Protein AF-A0A524JAK3-F1 (afdb_monomer_lite)

Sequence (154 aa):
MKDMIPSGFDMVIDQAPGDKNACRAEGGEPFVVPSKAKNPEAGMEYLRCIISKESSKWFAVNVSAMMPVIGGTEGVTVSTGMQSAVAMVEKCGDSVFPGMRYSGWYSDLGKEADAKMGDLLTKRITPEQYVEAVQAMADKVKVDPEVTKFTRES

pLDDT: mean 91.89, std 6.95, range [56.16, 98.75]

Structure (mmCIF, N/CA/C/O backbone):
data_AF-A0A524JAK3-F1
#
_entry.id   AF-A0A524JAK3-F1
#
loop_
_atom_site.group_PDB
_atom_site.id
_atom_site.type_symbol
_atom_site.label_atom_id
_atom_site.label_alt_id
_atom_site.label_comp_id
_atom_site.label_asym_id
_atom_site.label_entity_id
_atom_site.label_seq_id
_atom_site.pdbx_PDB_ins_code
_atom_site.Cartn_x
_atom_site.Cartn_y
_atom_site.Cartn_z
_atom_site.occupancy
_atom_site.B_iso_or_equiv
_atom_site.auth_seq_id
_atom_site.auth_comp_id
_atom_site.auth_asym_id
_atom_site.auth_atom_id
_atom_site.pdbx_PDB_model_num
ATOM 1 N N . MET A 1 1 ? -2.585 -14.094 13.138 1.00 58.41 1 MET A N 1
ATOM 2 C CA . MET A 1 1 ? -1.246 -13.458 13.121 1.00 58.41 1 MET A CA 1
ATOM 3 C C . MET A 1 1 ? -0.717 -13.224 14.531 1.00 58.41 1 MET A C 1
ATOM 5 O O . MET A 1 1 ? 0.419 -13.599 14.765 1.00 58.41 1 MET A O 1
ATOM 9 N N . LYS A 1 2 ? -1.514 -12.700 15.478 1.00 63.34 2 LYS A N 1
ATOM 10 C CA . LYS A 1 2 ? -1.095 -12.550 16.887 1.00 63.34 2 LYS A CA 1
ATOM 11 C C . LYS A 1 2 ? -0.555 -13.828 17.518 1.00 63.34 2 LYS A C 1
ATOM 13 O O . LYS A 1 2 ? 0.522 -13.800 18.089 1.00 63.34 2 LYS A O 1
ATOM 18 N N . ASP A 1 3 ? -1.241 -14.944 17.299 1.00 75.94 3 ASP A N 1
ATOM 19 C CA . ASP A 1 3 ? -0.831 -16.236 17.867 1.00 75.94 3 ASP A CA 1
ATOM 20 C C . ASP A 1 3 ? 0.434 -16.821 17.211 1.00 75.94 3 ASP A C 1
ATOM 22 O O . ASP A 1 3 ? 0.947 -17.840 17.659 1.00 75.94 3 ASP A O 1
ATOM 26 N N . MET A 1 4 ? 0.937 -16.197 16.137 1.00 81.25 4 MET A N 1
ATOM 27 C CA . MET A 1 4 ? 2.185 -16.591 15.471 1.00 81.25 4 MET A CA 1
ATOM 28 C C . MET A 1 4 ? 3.385 -15.745 15.913 1.00 81.25 4 MET A C 1
ATOM 30 O O . MET A 1 4 ? 4.513 -16.059 15.540 1.00 81.25 4 MET A O 1
ATOM 34 N N . ILE A 1 5 ? 3.161 -14.674 16.681 1.00 81.31 5 ILE A N 1
ATOM 35 C CA . ILE A 1 5 ? 4.227 -13.826 17.218 1.00 81.31 5 ILE A CA 1
ATOM 36 C C . ILE A 1 5 ? 4.685 -14.445 18.545 1.00 81.31 5 ILE A C 1
ATOM 38 O O . ILE A 1 5 ? 3.844 -14.676 19.417 1.00 81.31 5 ILE A O 1
ATOM 42 N N . PRO A 1 6 ? 5.989 -14.728 18.731 1.00 88.06 6 PRO A N 1
ATOM 43 C CA . PRO A 1 6 ? 6.488 -15.250 19.997 1.00 88.06 6 PRO A CA 1
ATOM 44 C C . PRO A 1 6 ? 6.108 -14.353 21.178 1.00 88.06 6 PRO A C 1
ATOM 46 O O . PRO A 1 6 ? 6.106 -13.126 21.073 1.00 88.06 6 PRO A O 1
ATOM 49 N N . SER A 1 7 ? 5.819 -14.966 22.326 1.00 86.50 7 SER A N 1
ATOM 50 C CA . SER A 1 7 ? 5.485 -14.223 23.543 1.00 86.50 7 SER A CA 1
ATOM 51 C C . SER A 1 7 ? 6.590 -13.225 23.901 1.00 86.50 7 SER A C 1
ATOM 53 O O . SER A 1 7 ? 7.762 -13.594 23.967 1.00 86.50 7 SER A O 1
ATOM 55 N N . GLY A 1 8 ? 6.205 -11.974 24.162 1.00 85.31 8 GLY A N 1
ATOM 56 C CA . GLY A 1 8 ? 7.132 -10.888 24.497 1.00 85.31 8 GLY A CA 1
ATOM 57 C C . GLY A 1 8 ? 7.911 -10.313 23.309 1.00 85.31 8 GLY A C 1
ATOM 58 O O . GLY A 1 8 ? 8.795 -9.490 23.524 1.00 85.31 8 GLY A O 1
ATOM 59 N N . PHE A 1 9 ? 7.616 -10.727 22.071 1.00 89.12 9 PHE A N 1
ATOM 60 C CA . PHE A 1 9 ? 8.229 -10.140 20.884 1.00 89.12 9 PHE A CA 1
ATOM 61 C C . PHE A 1 9 ? 7.433 -8.927 20.389 1.00 89.12 9 PHE A C 1
ATOM 63 O O . PHE A 1 9 ? 6.341 -9.062 19.834 1.00 89.12 9 PHE A O 1
ATOM 70 N N . ASP A 1 10 ? 8.012 -7.740 20.558 1.00 88.62 10 ASP A N 1
ATOM 71 C CA . ASP A 1 10 ? 7.426 -6.485 20.097 1.00 88.62 10 ASP A CA 1
ATOM 72 C C . ASP A 1 10 ? 7.820 -6.181 18.650 1.00 88.62 10 ASP A C 1
ATOM 74 O O . ASP A 1 10 ? 8.927 -5.726 18.359 1.00 88.62 10 ASP A O 1
ATOM 78 N N . MET A 1 11 ? 6.888 -6.412 17.724 1.00 89.69 11 MET A N 1
ATOM 79 C CA . MET A 1 11 ? 7.058 -6.005 16.329 1.00 89.69 11 MET A CA 1
ATOM 80 C C . MET A 1 11 ? 6.812 -4.509 16.172 1.00 89.69 11 MET A C 1
ATOM 82 O O . MET A 1 11 ? 5.769 -4.002 16.583 1.00 89.69 11 MET A O 1
ATOM 86 N N . VAL A 1 12 ? 7.730 -3.828 15.492 1.00 92.88 12 VAL A N 1
ATOM 87 C CA . VAL A 1 12 ? 7.604 -2.419 15.109 1.00 92.88 12 VAL A CA 1
ATOM 88 C C . VAL A 1 12 ? 7.873 -2.245 13.620 1.00 92.88 12 VAL A C 1
ATOM 90 O O . VAL A 1 12 ? 8.529 -3.086 13.003 1.00 92.88 12 VAL A O 1
ATOM 93 N N . ILE A 1 13 ? 7.368 -1.154 13.050 1.00 92.12 13 ILE A N 1
ATOM 94 C CA . ILE A 1 13 ? 7.666 -0.746 11.675 1.00 92.12 13 ILE A CA 1
ATOM 95 C C . ILE A 1 13 ? 8.240 0.672 11.657 1.00 92.12 13 ILE A C 1
ATOM 97 O O . ILE A 1 13 ? 7.922 1.485 12.520 1.00 92.12 13 ILE A O 1
ATOM 101 N N . ASP A 1 14 ? 9.062 0.965 10.657 1.00 92.88 14 ASP A N 1
ATOM 102 C CA . ASP A 1 14 ? 9.504 2.320 10.321 1.00 92.88 14 ASP A CA 1
ATOM 103 C C . ASP A 1 14 ? 9.587 2.430 8.789 1.00 92.88 14 ASP A C 1
ATOM 105 O O . ASP A 1 14 ? 9.378 1.449 8.061 1.00 92.88 14 ASP A O 1
ATOM 109 N N . GLN A 1 15 ? 9.870 3.632 8.299 1.00 91.88 15 GLN A N 1
ATOM 110 C CA . GLN A 1 15 ? 10.057 3.932 6.889 1.00 91.88 15 GLN A CA 1
ATOM 111 C C . GLN A 1 15 ? 11.072 2.976 6.246 1.00 91.88 15 GLN A C 1
ATOM 113 O O . GLN A 1 15 ? 12.099 2.626 6.835 1.00 91.88 15 GLN A O 1
ATOM 118 N N . ALA A 1 16 ? 10.807 2.588 4.997 1.00 89.75 16 ALA A N 1
ATOM 119 C CA . ALA A 1 16 ? 11.816 1.905 4.201 1.00 89.75 16 ALA A CA 1
ATOM 120 C C . ALA A 1 16 ? 13.067 2.804 4.089 1.00 89.75 16 ALA A C 1
ATOM 122 O O . ALA A 1 16 ? 12.920 4.022 3.936 1.00 89.75 16 ALA A O 1
ATOM 123 N N . PRO A 1 17 ? 14.287 2.243 4.155 1.00 89.19 17 PRO A N 1
ATOM 124 C CA . PRO A 1 17 ? 15.503 3.033 4.010 1.00 89.19 17 PRO A CA 1
ATOM 125 C C . PRO A 1 17 ? 15.531 3.799 2.682 1.00 89.19 17 PRO A C 1
ATOM 127 O O . PRO A 1 17 ? 15.211 3.245 1.630 1.00 89.19 17 PRO A O 1
ATOM 130 N N . GLY A 1 18 ? 15.947 5.063 2.729 1.00 85.88 18 GLY A N 1
ATOM 131 C CA . GLY A 1 18 ? 16.080 5.925 1.560 1.00 85.88 18 GLY A CA 1
ATOM 132 C C . GLY A 1 18 ? 16.518 7.337 1.943 1.00 85.88 18 GLY A C 1
ATOM 1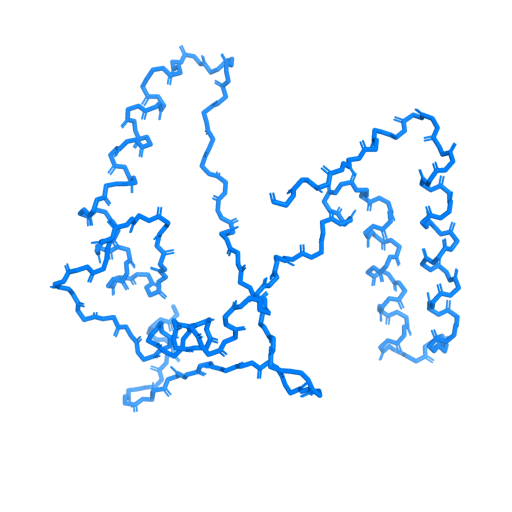33 O O . GLY A 1 18 ? 16.555 7.686 3.121 1.00 85.88 18 GLY A O 1
ATOM 134 N N . ASP A 1 19 ? 16.830 8.154 0.938 1.00 84.31 19 ASP A N 1
ATOM 135 C CA . ASP A 1 19 ? 17.393 9.499 1.138 1.00 84.31 19 ASP A CA 1
ATOM 136 C C . ASP A 1 19 ? 16.394 10.510 1.729 1.00 84.31 19 ASP A C 1
ATOM 138 O O . ASP A 1 19 ? 16.782 11.587 2.181 1.00 84.31 19 ASP A O 1
ATOM 142 N N . LYS A 1 20 ? 15.093 10.195 1.700 1.00 84.81 20 LYS A N 1
ATOM 143 C CA . LYS A 1 20 ? 14.012 11.070 2.171 1.00 84.81 20 LYS A CA 1
ATOM 144 C C . LYS A 1 20 ? 13.229 10.412 3.301 1.00 84.81 20 LYS A C 1
ATOM 146 O O . LYS A 1 20 ? 12.960 9.214 3.262 1.00 84.81 20 LYS A O 1
ATOM 151 N N . ASN A 1 21 ? 12.780 11.230 4.251 1.00 90.00 21 ASN A N 1
ATOM 152 C CA . ASN A 1 21 ? 11.774 10.830 5.232 1.00 90.00 21 ASN A CA 1
ATOM 153 C C . ASN A 1 21 ? 10.406 10.817 4.556 1.00 90.00 21 ASN A C 1
ATOM 155 O O . ASN A 1 21 ? 9.770 11.858 4.436 1.00 90.00 21 ASN A O 1
ATOM 159 N N . ALA A 1 22 ? 9.996 9.655 4.063 1.00 93.25 22 ALA A N 1
ATOM 160 C CA . ALA A 1 22 ? 8.708 9.462 3.421 1.00 93.25 22 ALA A CA 1
ATOM 161 C C . ALA A 1 22 ? 8.182 8.061 3.724 1.00 93.25 22 ALA A C 1
ATOM 163 O O . ALA A 1 22 ? 8.955 7.104 3.814 1.00 93.25 22 ALA A O 1
ATOM 164 N N . CYS A 1 23 ? 6.864 7.919 3.823 1.00 93.62 23 CYS A N 1
ATOM 165 C CA . CYS A 1 23 ? 6.244 6.614 4.006 1.00 93.62 23 CYS A CA 1
ATOM 166 C C . CYS A 1 23 ? 5.005 6.452 3.135 1.00 93.62 23 CYS A C 1
ATOM 168 O O . CYS A 1 23 ? 4.247 7.395 2.891 1.00 93.62 23 CYS A O 1
ATOM 170 N N . ARG A 1 24 ? 4.767 5.206 2.721 1.00 91.38 24 ARG A N 1
ATOM 171 C CA . ARG A 1 24 ? 3.494 4.830 2.124 1.00 91.38 24 ARG A CA 1
ATOM 172 C C . ARG A 1 24 ? 2.472 4.596 3.233 1.00 91.38 24 ARG A C 1
ATOM 174 O O . ARG A 1 24 ? 2.637 3.660 4.012 1.00 91.38 24 ARG A O 1
ATOM 181 N N . ALA A 1 25 ? 1.396 5.373 3.243 1.00 90.38 25 ALA A N 1
ATOM 182 C CA . ALA A 1 25 ? 0.238 5.120 4.093 1.00 90.38 25 ALA A CA 1
ATOM 183 C C . ALA A 1 25 ? -1.051 5.508 3.361 1.00 90.38 25 ALA A C 1
ATOM 185 O O . ALA A 1 25 ? -1.160 6.586 2.783 1.00 90.38 25 ALA A O 1
ATOM 186 N N . GLU A 1 26 ? -2.023 4.601 3.361 1.00 88.38 26 GLU A N 1
ATOM 187 C CA . GLU A 1 26 ? -3.356 4.815 2.800 1.00 88.38 26 GLU A CA 1
ATOM 188 C C . GLU A 1 26 ? -4.347 3.815 3.405 1.00 88.38 26 GLU A C 1
ATOM 190 O O . GLU A 1 26 ? -3.946 2.752 3.887 1.00 88.38 26 GLU A O 1
ATOM 195 N N . GLY A 1 27 ? -5.642 4.126 3.338 1.00 85.06 27 GLY A N 1
ATOM 196 C CA . GLY A 1 27 ? -6.690 3.147 3.620 1.00 85.06 27 GLY A CA 1
ATOM 197 C C . GLY A 1 27 ? -6.743 2.079 2.525 1.00 85.06 27 GLY A C 1
ATOM 198 O O . GLY A 1 27 ? -6.758 2.408 1.340 1.00 85.06 27 GLY A O 1
ATOM 199 N N . GLY A 1 28 ? -6.757 0.804 2.919 1.00 78.31 28 GLY A N 1
ATOM 200 C CA . GLY A 1 28 ? -6.759 -0.330 1.985 1.00 78.31 28 GLY A CA 1
ATOM 201 C C . GLY A 1 28 ? -8.130 -0.962 1.728 1.00 78.31 28 GLY A C 1
ATOM 202 O O . GLY A 1 28 ? -8.274 -1.720 0.774 1.00 78.31 28 GLY A O 1
ATOM 203 N N . GLU A 1 29 ? -9.130 -0.679 2.563 1.00 79.38 29 GLU A N 1
ATOM 204 C CA . GLU A 1 29 ? -10.401 -1.412 2.576 1.00 79.38 29 GLU A CA 1
ATOM 205 C C . GLU A 1 29 ? -11.528 -0.602 1.914 1.00 79.38 29 GLU A C 1
ATOM 207 O O . GLU A 1 29 ? -11.933 0.439 2.441 1.00 79.38 29 GLU A O 1
ATOM 212 N N . PRO A 1 30 ? -12.068 -1.055 0.766 1.00 79.06 30 PRO A N 1
ATOM 213 C CA . PRO A 1 30 ? -13.202 -0.399 0.133 1.00 79.06 30 PRO A CA 1
ATOM 214 C C . PRO A 1 30 ? -14.517 -0.872 0.766 1.00 79.06 30 PRO A C 1
ATOM 216 O O . PRO A 1 30 ? -15.054 -1.922 0.415 1.00 79.06 30 PRO A O 1
ATOM 219 N N . PHE A 1 31 ? -15.083 -0.073 1.669 1.00 87.38 31 PHE A N 1
ATOM 220 C CA . PHE A 1 31 ? -16.469 -0.250 2.108 1.00 87.38 31 PHE A CA 1
ATOM 221 C C . PHE A 1 31 ? -17.411 0.458 1.133 1.00 87.38 31 PHE A C 1
ATOM 223 O O . PHE A 1 31 ? -17.450 1.685 1.076 1.00 87.38 31 PHE A O 1
ATOM 230 N N . VAL A 1 32 ? -18.164 -0.315 0.346 1.00 92.19 32 VAL A N 1
ATOM 231 C CA . VAL A 1 32 ? -19.060 0.215 -0.692 1.00 92.19 32 VAL A CA 1
ATOM 232 C C . VAL A 1 32 ? -20.460 -0.376 -0.582 1.00 92.19 32 VAL A C 1
ATOM 234 O O . VAL A 1 32 ? -20.628 -1.568 -0.329 1.00 92.19 32 VAL A O 1
ATOM 237 N N . VAL A 1 33 ? -21.473 0.453 -0.835 1.00 95.75 33 VAL A N 1
ATOM 238 C CA . VAL A 1 33 ? -22.856 0.008 -1.036 1.00 95.75 33 VAL A CA 1
ATOM 239 C C . VAL A 1 33 ? -23.194 0.174 -2.514 1.00 95.75 33 VAL A C 1
ATOM 241 O O . VAL A 1 33 ? -23.241 1.305 -3.002 1.00 95.75 33 VAL A O 1
ATOM 244 N N . PRO A 1 34 ? -23.424 -0.920 -3.262 1.00 96.00 34 PRO A N 1
ATOM 245 C CA . PRO A 1 34 ? -23.810 -0.812 -4.660 1.00 96.00 34 PRO A CA 1
ATOM 246 C C . PRO A 1 34 ? -25.136 -0.060 -4.801 1.00 96.00 34 PRO A C 1
ATOM 248 O O . PRO A 1 34 ? -26.138 -0.439 -4.194 1.00 96.00 34 PRO A O 1
ATOM 251 N N . SER A 1 35 ? -25.180 0.951 -5.668 1.00 95.81 35 SER A N 1
ATOM 252 C CA . SER A 1 35 ? -26.396 1.747 -5.913 1.00 95.81 35 SER A CA 1
ATOM 253 C C . SER A 1 35 ? -27.572 0.925 -6.458 1.00 95.81 35 SER A C 1
ATOM 255 O O . SER A 1 35 ? -28.721 1.332 -6.331 1.00 95.81 35 SER A O 1
ATOM 257 N N . LYS A 1 36 ? -27.291 -0.249 -7.038 1.00 97.00 36 LYS A N 1
ATOM 258 C CA . LYS A 1 36 ? -28.278 -1.208 -7.561 1.00 97.00 36 LYS A CA 1
ATOM 259 C C . LYS A 1 36 ? -28.523 -2.405 -6.630 1.00 97.00 36 LYS A C 1
ATOM 261 O O . LYS A 1 36 ? -29.085 -3.407 -7.067 1.00 97.00 36 LYS A O 1
ATOM 266 N N . ALA A 1 37 ? -28.055 -2.357 -5.381 1.00 97.06 37 ALA A N 1
ATOM 267 C CA . ALA A 1 37 ? -28.323 -3.419 -4.415 1.00 97.06 37 ALA A CA 1
ATOM 268 C C . ALA A 1 37 ? -29.833 -3.548 -4.150 1.00 97.06 37 ALA A C 1
ATOM 270 O O . ALA A 1 37 ? -30.577 -2.578 -4.259 1.00 97.06 37 ALA A O 1
ATOM 271 N N . LYS A 1 38 ? -30.286 -4.741 -3.742 1.00 98.12 38 LYS A N 1
ATOM 272 C CA . LYS A 1 38 ? -31.701 -4.985 -3.399 1.00 98.12 38 LYS A CA 1
ATOM 273 C C . LYS A 1 38 ? -32.202 -4.066 -2.277 1.00 98.12 38 LYS A C 1
ATOM 275 O O . LYS A 1 38 ? -33.383 -3.741 -2.241 1.00 98.12 38 LYS A O 1
ATOM 280 N N . ASN A 1 39 ? -31.318 -3.692 -1.352 1.00 97.44 39 ASN A N 1
ATOM 281 C CA . ASN A 1 39 ? -31.624 -2.779 -0.258 1.00 97.44 39 ASN A CA 1
ATOM 282 C C . ASN A 1 39 ? -30.394 -1.907 0.075 1.00 97.44 39 ASN A C 1
ATOM 284 O O . ASN A 1 39 ? -29.608 -2.268 0.955 1.00 97.44 39 ASN A O 1
ATOM 288 N N . PRO A 1 40 ? -30.185 -0.792 -0.650 1.00 97.56 40 PRO A N 1
ATOM 289 C CA . PRO A 1 40 ? -29.054 0.100 -0.414 1.00 97.56 40 PRO A CA 1
ATOM 290 C C . PRO A 1 40 ? -29.108 0.760 0.969 1.00 97.56 40 PRO A C 1
ATOM 292 O O . PRO A 1 40 ? -28.074 0.905 1.609 1.00 97.56 40 PRO A O 1
ATOM 295 N N . GLU A 1 41 ? -30.300 1.091 1.473 1.00 97.62 41 GLU A N 1
ATOM 296 C CA . GLU A 1 41 ? -30.477 1.704 2.798 1.00 97.62 41 GLU A CA 1
ATOM 297 C C . GLU A 1 41 ? -29.980 0.787 3.919 1.00 97.62 41 GLU A C 1
ATOM 299 O O . GLU A 1 41 ? -29.209 1.219 4.773 1.00 97.62 41 GLU A O 1
ATOM 304 N N . ALA A 1 42 ? -30.330 -0.503 3.876 1.00 97.25 42 ALA A N 1
ATOM 305 C CA . ALA A 1 42 ? -29.816 -1.477 4.836 1.00 97.25 42 ALA A CA 1
ATOM 306 C C . ALA A 1 42 ? -28.295 -1.660 4.721 1.00 97.25 42 ALA A C 1
ATOM 308 O O . ALA A 1 42 ? -27.619 -1.839 5.731 1.00 97.25 42 ALA A O 1
ATOM 309 N N . GLY A 1 43 ? -27.744 -1.592 3.504 1.00 97.06 43 GLY A N 1
ATOM 310 C CA . GLY A 1 43 ? -26.296 -1.598 3.292 1.00 97.06 43 GLY A CA 1
ATOM 311 C C . GLY A 1 43 ? -25.615 -0.394 3.945 1.00 97.06 43 GLY A C 1
ATOM 312 O O . GLY A 1 43 ? -24.601 -0.553 4.620 1.00 97.06 43 GLY A O 1
ATOM 313 N N . MET A 1 44 ? -26.197 0.798 3.797 1.00 96.44 44 MET A N 1
ATOM 314 C CA . MET A 1 44 ? -25.691 2.021 4.425 1.00 96.44 44 MET A CA 1
ATOM 315 C C . MET A 1 44 ? -25.784 1.955 5.951 1.00 96.44 44 MET A C 1
ATOM 317 O O . MET A 1 44 ? -24.834 2.330 6.635 1.00 96.44 44 MET A O 1
ATOM 321 N N . GLU A 1 45 ? -26.885 1.433 6.490 1.00 97.06 45 GLU A N 1
ATOM 322 C CA . GLU A 1 45 ? -27.063 1.248 7.933 1.00 97.06 45 GLU A CA 1
ATOM 323 C C . GLU A 1 45 ? -26.069 0.229 8.506 1.00 97.06 45 GLU A C 1
ATOM 325 O O . GLU A 1 45 ? -25.476 0.448 9.563 1.00 97.06 45 GLU A O 1
ATOM 330 N N . TYR A 1 46 ? -25.804 -0.853 7.773 1.00 95.25 46 TYR A N 1
ATOM 33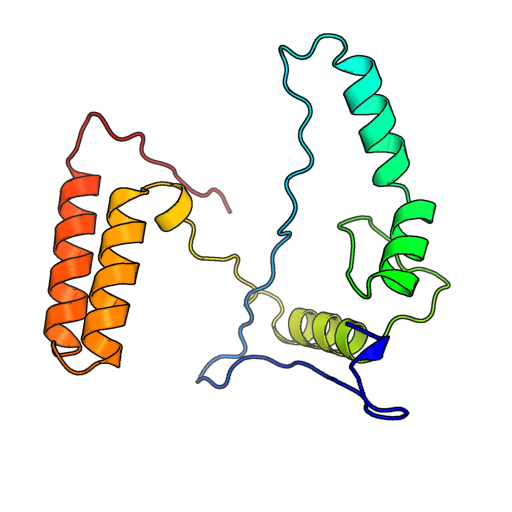1 C CA . TYR A 1 46 ? -24.760 -1.802 8.138 1.00 95.25 46 TYR A CA 1
ATOM 332 C C . TYR A 1 46 ? -23.377 -1.139 8.159 1.00 95.25 46 TYR A C 1
ATOM 334 O O . TYR A 1 46 ? -22.650 -1.286 9.145 1.00 95.25 46 TYR A O 1
ATOM 342 N N . LEU A 1 47 ? -23.035 -0.358 7.123 1.00 94.19 47 LEU A N 1
ATOM 343 C CA . LEU A 1 47 ? -21.780 0.395 7.097 1.00 94.19 47 LEU A CA 1
ATOM 344 C C . LEU A 1 47 ? -21.669 1.348 8.291 1.00 94.19 47 LEU A C 1
ATOM 346 O O . LEU A 1 47 ? -20.635 1.347 8.953 1.00 94.19 47 LEU A O 1
ATOM 350 N N . ARG A 1 48 ? -22.735 2.091 8.622 1.00 93.62 48 ARG A N 1
ATOM 351 C CA . ARG A 1 48 ? -22.786 2.992 9.786 1.00 93.62 48 ARG A CA 1
ATOM 352 C C . ARG A 1 48 ? -22.440 2.271 11.093 1.00 93.62 48 ARG A C 1
ATOM 354 O O . ARG A 1 48 ? -21.715 2.823 11.919 1.00 93.62 48 ARG A O 1
ATOM 361 N N . CYS A 1 49 ? -22.938 1.050 11.281 1.00 93.69 49 CYS A N 1
ATOM 362 C CA . CYS A 1 49 ? -22.652 0.244 12.468 1.00 93.69 49 CYS A CA 1
ATOM 363 C C . CYS A 1 49 ? -21.185 -0.211 12.523 1.00 93.69 49 CYS A C 1
ATOM 365 O O . CYS A 1 49 ? -20.536 -0.065 13.564 1.00 93.69 49 CYS A O 1
ATOM 367 N N . ILE A 1 50 ? -20.638 -0.722 11.414 1.00 91.94 50 ILE A N 1
ATOM 368 C CA . ILE A 1 50 ? -19.268 -1.262 11.401 1.00 91.94 50 ILE A CA 1
ATOM 369 C C . ILE A 1 50 ? -18.187 -0.173 11.402 1.00 91.94 50 ILE A C 1
ATOM 371 O O . ILE A 1 50 ? -17.097 -0.433 11.898 1.00 91.94 50 ILE A O 1
ATOM 375 N N . ILE A 1 51 ? -18.472 1.048 10.934 1.00 91.62 51 ILE A N 1
ATOM 376 C CA . ILE A 1 51 ? -17.548 2.203 11.005 1.00 91.62 51 ILE A CA 1
ATOM 377 C C . ILE A 1 51 ? -17.767 3.068 12.258 1.00 91.62 51 ILE A C 1
ATOM 379 O O . ILE A 1 51 ? -17.418 4.247 12.302 1.00 91.62 51 ILE A O 1
ATOM 383 N N . SER A 1 52 ? -18.362 2.494 13.301 1.00 94.38 52 SER A N 1
ATOM 384 C CA . SER A 1 52 ? -18.531 3.162 14.590 1.00 94.38 52 SER A CA 1
ATOM 385 C C . SER A 1 52 ? -17.219 3.218 15.385 1.00 94.38 52 SER A C 1
ATOM 387 O O . SER A 1 52 ? -16.299 2.421 15.177 1.00 94.38 52 SER A O 1
ATOM 389 N N . LYS A 1 53 ? -17.144 4.131 16.365 1.00 95.06 53 LYS A N 1
ATOM 390 C CA . LYS A 1 53 ? -16.033 4.166 17.334 1.00 95.06 53 LYS A CA 1
ATOM 391 C C . LYS A 1 53 ? -15.904 2.848 18.099 1.00 95.06 53 LYS A C 1
ATOM 393 O O . LYS A 1 53 ? -14.794 2.413 18.366 1.00 95.06 53 LYS A O 1
ATOM 398 N N . GLU A 1 54 ? -17.021 2.218 18.450 1.00 94.06 54 GLU A N 1
ATOM 399 C CA . GLU A 1 54 ? -17.028 0.946 19.177 1.00 94.06 54 GLU A CA 1
ATOM 400 C C . GLU A 1 54 ? -16.404 -0.179 18.344 1.00 94.06 54 GLU A C 1
ATOM 402 O O . GLU A 1 54 ? -15.459 -0.827 18.796 1.00 94.06 54 GLU A O 1
ATOM 407 N N . SER A 1 55 ? -16.858 -0.336 17.097 1.00 94.06 55 SER A N 1
ATOM 408 C CA . SER A 1 55 ? -16.278 -1.297 16.155 1.00 94.06 55 SER A CA 1
ATOM 409 C C . SER A 1 55 ? -14.793 -1.013 15.907 1.00 94.06 55 SER A C 1
ATOM 411 O O . SER A 1 55 ? -13.972 -1.924 15.955 1.00 94.06 55 SER A O 1
ATOM 413 N N . SER A 1 56 ? -14.416 0.261 15.764 1.00 93.75 56 SER A N 1
ATOM 414 C CA . SER A 1 56 ? -13.019 0.665 15.551 1.00 93.75 56 SER A CA 1
ATOM 415 C C . SER A 1 56 ? -12.108 0.305 16.722 1.00 93.75 56 SER A C 1
ATOM 417 O O . SER A 1 56 ? -11.010 -0.206 16.505 1.00 93.75 56 SER A O 1
ATOM 419 N N . LYS A 1 57 ? -12.574 0.499 17.964 1.00 94.56 57 LYS A N 1
ATOM 420 C CA . LYS A 1 57 ? -11.835 0.102 19.172 1.00 94.56 57 LYS A CA 1
ATOM 421 C C . LYS A 1 57 ? -11.652 -1.404 19.215 1.00 94.56 57 LYS A C 1
ATOM 423 O O . LYS A 1 57 ? -10.550 -1.890 19.467 1.00 94.56 57 LYS A O 1
ATOM 428 N N . TRP A 1 58 ? -12.724 -2.144 18.935 1.00 93.06 58 TRP A N 1
ATOM 429 C CA . TRP A 1 58 ? -12.672 -3.597 18.885 1.00 93.06 58 TRP A CA 1
ATOM 430 C C . TRP A 1 58 ? -11.694 -4.078 17.809 1.00 93.06 58 TRP A C 1
ATOM 432 O O . TRP A 1 58 ? -10.859 -4.938 18.084 1.00 93.06 58 TRP A O 1
ATOM 442 N N . PHE A 1 59 ? -11.740 -3.493 16.614 1.00 91.50 59 PHE A N 1
ATOM 443 C CA . PHE A 1 59 ? -10.867 -3.836 15.496 1.00 91.50 59 PHE A CA 1
ATOM 444 C C . PHE A 1 59 ? -9.398 -3.533 15.812 1.00 91.50 59 PHE A C 1
ATOM 446 O O . PHE A 1 59 ? -8.538 -4.396 15.630 1.00 91.50 59 PHE A O 1
ATOM 453 N N . ALA A 1 60 ? -9.111 -2.370 16.401 1.00 92.06 60 ALA A N 1
ATOM 454 C CA . ALA A 1 60 ? -7.764 -2.008 16.828 1.00 92.06 60 ALA A CA 1
ATOM 455 C C . ALA A 1 60 ? -7.192 -3.003 17.847 1.00 92.06 60 ALA A C 1
ATOM 457 O O . ALA A 1 60 ? -6.048 -3.442 17.717 1.00 92.06 60 ALA A O 1
ATOM 458 N N . VAL A 1 61 ? -8.006 -3.417 18.821 1.00 90.75 61 VAL A N 1
ATOM 459 C CA . VAL A 1 61 ? -7.589 -4.360 19.864 1.00 90.75 61 VAL A CA 1
ATOM 460 C C . VAL A 1 61 ? -7.480 -5.782 19.344 1.00 90.75 61 VAL A C 1
ATOM 462 O O . VAL A 1 61 ? -6.561 -6.473 19.762 1.00 90.75 61 VAL A O 1
ATOM 465 N N . ASN A 1 62 ? -8.362 -6.245 18.455 1.00 89.69 62 ASN A N 1
ATOM 466 C CA . ASN A 1 62 ? -8.455 -7.661 18.076 1.00 89.69 62 ASN A CA 1
ATOM 467 C C . ASN A 1 62 ? -7.733 -7.980 16.766 1.00 89.69 62 ASN A C 1
ATOM 469 O O . ASN A 1 62 ? -7.020 -8.981 16.701 1.00 89.69 62 ASN A O 1
ATOM 473 N N . VAL A 1 63 ? -7.816 -7.095 15.776 1.00 87.88 63 VAL A N 1
ATOM 474 C CA . VAL A 1 63 ? -7.182 -7.256 14.459 1.00 87.88 63 VAL A CA 1
ATOM 475 C C . VAL A 1 63 ? -5.792 -6.617 14.410 1.00 87.88 63 VAL A C 1
ATOM 477 O O . VAL A 1 63 ? -4.974 -7.017 13.589 1.00 87.88 63 VAL A O 1
ATOM 480 N N . SER A 1 64 ? -5.477 -5.694 15.330 1.00 87.62 64 SER A N 1
ATOM 481 C CA . SER A 1 64 ? -4.230 -4.908 15.298 1.00 87.62 64 SER A CA 1
ATOM 482 C C . SER A 1 64 ? -4.094 -4.053 14.030 1.00 87.62 64 SER A C 1
ATOM 484 O O . SER A 1 64 ? -2.989 -3.813 13.552 1.00 87.62 64 SER A O 1
ATOM 486 N N . ALA A 1 65 ? -5.219 -3.543 13.523 1.00 86.75 65 ALA A N 1
ATOM 487 C CA . ALA A 1 65 ? -5.287 -2.602 12.407 1.00 86.75 65 ALA A CA 1
ATOM 488 C C . ALA A 1 65 ? -6.156 -1.384 12.767 1.00 86.75 65 ALA A C 1
ATOM 490 O O . ALA A 1 65 ? -7.006 -1.458 13.654 1.00 86.75 65 ALA A O 1
ATOM 491 N N . MET A 1 66 ? -5.916 -0.249 12.112 1.00 87.25 66 MET A N 1
ATOM 492 C CA . MET A 1 66 ? -6.619 1.003 12.391 1.00 87.25 66 MET A CA 1
ATOM 493 C C . MET A 1 66 ? -7.704 1.252 11.346 1.00 87.25 66 MET A C 1
ATOM 495 O O . MET A 1 66 ? -7.416 1.315 10.154 1.00 87.25 66 MET A O 1
ATOM 499 N N . MET A 1 67 ? -8.943 1.428 11.802 1.00 89.50 67 MET A N 1
ATOM 500 C CA . MET A 1 67 ? -10.036 1.888 10.945 1.00 89.50 67 MET A CA 1
ATOM 501 C C . MET A 1 67 ? -9.955 3.409 10.740 1.00 89.50 67 MET A C 1
ATOM 503 O O . MET A 1 67 ? -9.511 4.114 11.650 1.00 89.50 67 MET A O 1
ATOM 507 N N . PRO A 1 68 ? -10.432 3.948 9.603 1.00 86.31 68 PRO A N 1
ATOM 508 C CA . PRO A 1 68 ? -10.440 5.385 9.317 1.00 86.31 68 PRO A CA 1
ATOM 509 C C . PRO A 1 68 ? -11.564 6.116 10.077 1.00 86.31 68 PRO A C 1
ATOM 511 O O . PRO A 1 68 ? -12.404 6.795 9.492 1.00 86.31 68 PRO A O 1
ATOM 514 N N . VAL A 1 69 ? -11.603 5.954 11.399 1.00 90.38 69 VAL A N 1
ATOM 515 C CA . VAL A 1 69 ? -12.601 6.547 12.292 1.00 90.38 69 VAL A CA 1
ATOM 516 C C . VAL A 1 69 ? -11.882 7.449 13.282 1.00 90.38 69 VAL A C 1
ATOM 518 O O . VAL A 1 69 ? -11.070 6.992 14.086 1.00 90.38 69 VAL A O 1
ATOM 521 N N . ILE A 1 70 ? -12.188 8.746 13.235 1.00 89.38 70 ILE A N 1
ATOM 522 C CA . ILE A 1 70 ? -11.592 9.744 14.131 1.00 89.38 70 ILE A CA 1
ATOM 523 C C . ILE A 1 70 ? -11.923 9.382 15.584 1.00 89.38 70 ILE A C 1
ATOM 525 O O . ILE A 1 70 ? -13.086 9.183 15.946 1.00 89.38 70 ILE A O 1
ATOM 529 N N . GLY A 1 71 ? -10.890 9.276 16.420 1.00 89.75 71 GLY A N 1
ATOM 530 C CA . GLY A 1 71 ? -11.021 8.821 17.806 1.00 89.75 71 GLY A CA 1
ATOM 531 C C . GLY A 1 71 ? -11.376 7.333 17.945 1.00 89.75 71 GLY A C 1
ATOM 532 O O . GLY A 1 71 ? -11.798 6.891 19.014 1.00 89.75 71 GLY A O 1
ATOM 533 N N . GLY A 1 72 ? -11.226 6.541 16.878 1.00 91.31 72 GLY A N 1
ATOM 534 C CA . GLY A 1 72 ? -11.537 5.110 16.844 1.00 91.31 72 GLY A CA 1
ATOM 535 C C . GLY A 1 72 ? -10.647 4.242 17.738 1.00 91.31 72 GLY A C 1
ATOM 536 O O . GLY A 1 72 ? -10.983 3.090 17.980 1.00 91.31 72 GLY A O 1
ATOM 537 N N . THR A 1 73 ? -9.549 4.786 18.267 1.00 92.25 73 THR A N 1
ATOM 538 C CA . THR A 1 73 ? -8.626 4.108 19.194 1.00 92.25 73 THR A CA 1
ATOM 539 C C . THR A 1 73 ? -8.603 4.739 20.594 1.00 92.25 73 THR A C 1
ATOM 541 O O . THR A 1 73 ? -7.843 4.306 21.457 1.00 92.25 73 THR A O 1
ATOM 544 N N . GLU A 1 74 ? -9.443 5.745 20.868 1.00 92.38 74 GLU A N 1
ATOM 545 C CA . GLU A 1 74 ? -9.476 6.422 22.171 1.00 92.38 74 GLU A CA 1
ATOM 546 C C . GLU A 1 74 ? -9.853 5.454 23.302 1.00 92.38 74 GLU A C 1
ATOM 548 O O . GLU A 1 74 ? -10.901 4.797 23.267 1.00 92.38 74 GLU A O 1
ATOM 553 N N . GLY A 1 75 ? -9.033 5.414 24.352 1.00 92.38 75 GLY A N 1
ATOM 554 C CA . GLY A 1 75 ? -9.296 4.608 25.545 1.00 92.38 75 GLY A CA 1
ATOM 555 C C . GLY A 1 75 ? -9.016 3.111 25.387 1.00 92.38 75 GLY A C 1
ATOM 556 O O . GLY A 1 75 ? -9.454 2.341 26.236 1.00 92.38 75 GLY A O 1
ATOM 557 N N . VAL A 1 76 ? -8.300 2.690 24.337 1.00 93.50 76 VAL A N 1
ATOM 558 C CA . VAL A 1 76 ? -7.790 1.316 24.209 1.00 93.50 76 VAL A CA 1
ATOM 559 C C . VAL A 1 76 ? -6.275 1.291 24.042 1.00 93.50 76 VAL A C 1
ATOM 561 O O . VAL A 1 76 ? -5.678 2.193 23.457 1.00 93.50 76 VAL A O 1
ATOM 564 N N . THR A 1 77 ? -5.643 0.231 24.540 1.00 91.50 77 THR A N 1
ATOM 565 C CA . THR A 1 77 ? -4.227 -0.042 24.281 1.00 91.50 77 THR A CA 1
ATOM 566 C C . THR A 1 77 ? -4.089 -0.732 22.929 1.00 91.50 77 THR A C 1
ATOM 568 O O . THR A 1 77 ? -4.653 -1.803 22.712 1.00 91.50 77 THR A O 1
ATOM 571 N N . VAL A 1 78 ? -3.324 -0.128 22.022 1.00 91.31 78 VAL A N 1
ATOM 572 C CA . VAL A 1 78 ? -3.014 -0.702 20.705 1.00 91.31 78 VAL A CA 1
ATOM 573 C C . VAL A 1 78 ? -1.633 -1.362 20.710 1.00 91.31 78 VAL A C 1
ATOM 575 O O . VAL A 1 78 ? -0.775 -1.008 21.518 1.00 91.31 78 VAL A O 1
ATOM 578 N N . SER A 1 79 ? -1.407 -2.325 19.814 1.00 90.06 79 SER A N 1
ATOM 579 C CA . SER A 1 79 ? -0.135 -3.059 19.717 1.00 90.06 79 SER A CA 1
ATOM 580 C C . SER A 1 79 ? 1.046 -2.156 19.351 1.00 90.06 79 SER A C 1
ATOM 582 O O . SER A 1 79 ? 0.871 -1.173 18.631 1.00 90.06 79 SER A O 1
ATOM 584 N N . THR A 1 80 ? 2.261 -2.544 19.744 1.00 91.88 80 THR A N 1
ATOM 585 C CA . THR A 1 80 ? 3.527 -1.860 19.407 1.00 91.88 80 THR A CA 1
ATOM 586 C C . THR A 1 80 ? 3.700 -1.617 17.903 1.00 91.88 80 THR A C 1
ATOM 588 O O . THR A 1 80 ? 4.090 -0.524 17.488 1.00 91.88 80 THR A O 1
ATOM 591 N N . GLY A 1 81 ? 3.277 -2.565 17.063 1.00 90.94 81 GLY A N 1
ATOM 592 C CA . GLY A 1 81 ? 3.268 -2.396 15.604 1.00 90.94 81 GLY A CA 1
ATOM 593 C C . GLY A 1 81 ? 2.346 -1.275 15.111 1.00 90.94 81 GLY A C 1
ATOM 594 O O . GLY A 1 81 ? 2.679 -0.568 14.168 1.00 90.94 81 GLY A O 1
ATOM 595 N N . MET A 1 82 ? 1.211 -1.051 15.780 1.00 90.88 82 MET A N 1
ATOM 596 C CA . MET A 1 82 ? 0.298 0.041 15.426 1.00 90.88 82 MET A CA 1
ATOM 597 C C . MET A 1 82 ? 0.810 1.382 15.954 1.00 90.88 82 MET A C 1
ATOM 599 O O . MET A 1 82 ? 0.751 2.373 15.236 1.00 90.88 82 MET A O 1
ATOM 603 N N . GLN A 1 83 ? 1.346 1.410 17.180 1.00 92.00 83 GLN A N 1
ATOM 604 C CA . GLN A 1 83 ? 1.949 2.622 17.748 1.00 92.00 83 GLN A CA 1
ATOM 605 C C . GLN A 1 83 ? 3.102 3.123 16.868 1.00 92.00 83 GLN A C 1
ATOM 607 O O . GLN A 1 83 ? 3.146 4.298 16.518 1.00 92.00 83 GLN A O 1
ATOM 612 N N . SER A 1 84 ? 3.994 2.219 16.451 1.00 94.38 84 SER A N 1
ATOM 613 C CA . SER A 1 84 ? 5.112 2.555 15.560 1.00 94.38 84 SER A CA 1
ATOM 614 C C . SER A 1 84 ? 4.657 2.973 14.158 1.00 94.38 84 SER A C 1
ATOM 616 O O . SER A 1 84 ? 5.214 3.918 13.610 1.00 94.38 84 SER A O 1
ATOM 618 N N . ALA A 1 85 ? 3.596 2.369 13.608 1.00 92.50 85 ALA A N 1
ATOM 619 C CA . ALA A 1 85 ? 3.005 2.809 12.343 1.00 92.50 85 ALA A CA 1
ATOM 620 C C . ALA A 1 85 ? 2.479 4.254 12.401 1.00 92.50 85 ALA A C 1
ATOM 622 O O . ALA A 1 85 ? 2.713 5.029 11.475 1.00 92.50 85 ALA A O 1
ATOM 623 N N . VAL A 1 86 ? 1.794 4.629 13.489 1.00 90.94 86 VAL A N 1
ATOM 624 C CA . VAL A 1 86 ? 1.307 6.004 13.701 1.00 90.94 86 VAL A CA 1
ATOM 625 C C . VAL A 1 86 ? 2.481 6.970 13.830 1.00 90.94 86 VAL A C 1
ATOM 627 O O . VAL A 1 86 ? 2.529 7.962 13.108 1.00 90.94 86 VAL A O 1
ATOM 630 N N . ALA A 1 87 ? 3.467 6.637 14.666 1.00 93.50 87 ALA A N 1
ATOM 631 C CA . ALA A 1 87 ? 4.656 7.465 14.855 1.00 93.50 87 ALA A CA 1
ATOM 632 C C . ALA A 1 87 ? 5.449 7.661 13.548 1.00 93.50 87 ALA A C 1
ATOM 634 O O . ALA A 1 87 ? 5.942 8.755 13.277 1.00 93.50 87 ALA A O 1
ATOM 635 N N . MET A 1 88 ? 5.545 6.623 12.709 1.00 94.44 88 MET A N 1
ATOM 636 C CA . MET A 1 88 ? 6.165 6.698 11.383 1.00 94.44 88 MET A CA 1
ATOM 637 C C . MET A 1 88 ? 5.434 7.700 10.476 1.00 94.44 88 MET A C 1
ATOM 639 O O . MET A 1 88 ? 6.083 8.523 9.829 1.00 94.44 88 MET A O 1
ATOM 643 N N . VAL A 1 89 ? 4.098 7.651 10.435 1.00 92.50 89 VAL A N 1
ATOM 644 C CA . VAL A 1 89 ? 3.279 8.574 9.630 1.00 92.50 89 VAL A CA 1
ATOM 645 C C . VAL A 1 89 ? 3.422 10.013 10.130 1.00 92.50 89 VAL A C 1
ATOM 647 O O . VAL A 1 89 ? 3.664 10.910 9.325 1.00 92.50 89 VAL A O 1
ATOM 650 N N . GLU A 1 90 ? 3.357 10.236 11.444 1.00 92.62 90 GLU A N 1
ATOM 651 C CA . GLU A 1 90 ? 3.550 11.559 12.057 1.00 92.62 90 GLU A CA 1
ATOM 652 C C . GLU A 1 90 ? 4.936 12.141 11.748 1.00 92.62 90 GLU A C 1
ATOM 654 O O . GLU A 1 90 ? 5.053 13.307 11.373 1.00 92.62 90 GLU A O 1
ATOM 659 N N . LYS A 1 91 ? 5.987 11.316 11.831 1.00 93.94 91 LYS A N 1
ATOM 660 C CA . LYS A 1 91 ? 7.366 11.696 11.488 1.00 93.94 91 LYS A CA 1
ATOM 661 C C . LYS A 1 91 ? 7.522 12.085 10.014 1.00 93.94 91 LYS A C 1
ATOM 663 O O . LYS A 1 91 ? 8.339 12.951 9.703 1.00 93.94 91 LYS A O 1
ATOM 668 N N . CYS A 1 92 ? 6.778 11.448 9.110 1.00 93.81 92 CYS A N 1
ATOM 669 C CA . CYS A 1 92 ? 6.834 11.749 7.678 1.00 93.81 92 CYS A CA 1
ATOM 670 C C . CYS A 1 92 ? 6.063 13.023 7.300 1.00 93.81 92 CYS A C 1
ATOM 672 O O . CYS A 1 92 ? 6.383 13.624 6.273 1.00 93.81 92 CYS A O 1
ATOM 674 N N . GLY A 1 93 ? 5.083 13.453 8.104 1.00 92.12 93 GLY A N 1
ATOM 675 C CA . GLY A 1 93 ? 4.309 14.675 7.865 1.00 92.12 93 GLY A CA 1
ATOM 676 C C . GLY A 1 93 ? 3.724 14.725 6.450 1.00 92.12 93 GLY A C 1
ATOM 677 O O . GLY A 1 93 ? 3.051 13.797 6.010 1.00 92.12 93 GLY A O 1
ATOM 678 N N . ASP A 1 94 ? 4.046 15.778 5.697 1.00 92.56 94 ASP A N 1
ATOM 679 C CA . ASP A 1 94 ? 3.573 15.963 4.314 1.00 92.56 94 ASP A CA 1
ATOM 680 C C . ASP A 1 94 ? 4.195 14.981 3.300 1.00 92.56 94 ASP A C 1
ATOM 682 O O . ASP A 1 94 ? 3.778 14.917 2.145 1.00 92.56 94 ASP A O 1
ATOM 686 N N . SER A 1 95 ? 5.193 14.190 3.707 1.00 92.81 95 SER A N 1
ATOM 687 C CA . SER A 1 95 ? 5.848 13.179 2.863 1.00 92.81 95 SER A CA 1
ATOM 688 C C . SER A 1 95 ? 5.178 11.801 2.955 1.00 92.81 95 SER A C 1
ATOM 690 O O . SER A 1 95 ? 5.810 10.763 2.737 1.00 92.81 95 SER A O 1
ATOM 692 N N . VAL A 1 96 ? 3.884 11.780 3.274 1.00 92.50 96 VAL A N 1
ATOM 693 C CA . VAL A 1 96 ? 3.037 10.587 3.235 1.00 92.50 96 VAL A CA 1
ATOM 694 C C . VAL A 1 96 ? 2.399 10.468 1.854 1.00 92.50 96 VAL A C 1
ATOM 696 O O . VAL A 1 96 ? 1.779 11.406 1.358 1.00 92.50 96 VAL A O 1
ATOM 699 N N . PHE A 1 97 ? 2.531 9.305 1.217 1.00 90.31 97 PHE A N 1
ATOM 700 C CA . PHE A 1 97 ? 1.985 9.075 -0.122 1.00 90.31 97 PHE A CA 1
ATOM 701 C C . PHE A 1 97 ? 1.155 7.783 -0.206 1.00 90.31 97 PHE A C 1
ATOM 703 O O . PHE A 1 97 ? 1.470 6.795 0.463 1.00 90.31 97 PHE A O 1
ATOM 710 N N . PRO A 1 98 ? 0.096 7.745 -1.039 1.00 88.50 98 PRO A N 1
ATOM 711 C CA . PRO A 1 98 ? -0.664 6.523 -1.276 1.00 88.50 98 PRO A CA 1
ATOM 712 C C . PRO A 1 98 ? 0.103 5.570 -2.199 1.00 88.50 98 PRO A C 1
ATOM 714 O O . PRO A 1 98 ? 1.076 5.949 -2.852 1.00 88.50 98 PRO A O 1
ATOM 717 N N . GLY A 1 99 ? -0.366 4.330 -2.317 1.00 86.62 99 GLY A N 1
ATOM 718 C CA . GLY A 1 99 ? 0.136 3.396 -3.315 1.00 86.62 99 GLY A CA 1
ATOM 719 C C . GLY A 1 99 ? -0.001 3.941 -4.738 1.00 86.62 99 GLY A C 1
ATOM 720 O O . GLY A 1 99 ? -0.886 4.743 -5.054 1.00 86.62 99 GLY A O 1
ATOM 721 N N . MET A 1 100 ? 0.894 3.490 -5.616 1.00 87.31 100 MET A N 1
ATOM 722 C CA . MET A 1 100 ? 0.848 3.842 -7.030 1.00 87.31 100 MET A CA 1
ATOM 723 C C . MET A 1 100 ? -0.461 3.332 -7.649 1.00 87.31 100 MET A C 1
ATOM 725 O O . MET A 1 100 ? -0.749 2.140 -7.621 1.00 87.31 100 MET A O 1
ATOM 729 N N . ARG A 1 101 ? -1.270 4.241 -8.207 1.00 88.31 101 ARG A N 1
ATOM 730 C CA . ARG A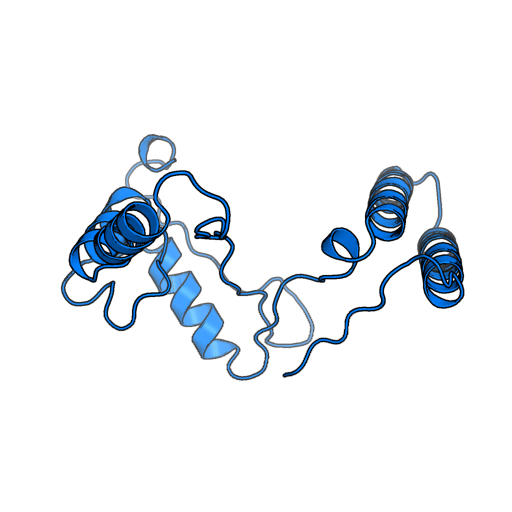 1 101 ? -2.613 3.920 -8.725 1.00 88.31 101 ARG A CA 1
ATOM 731 C C . ARG A 1 101 ? -2.608 3.274 -10.113 1.00 88.31 101 ARG A C 1
ATOM 733 O O . ARG A 1 101 ? -3.629 2.723 -10.511 1.00 88.31 101 ARG A O 1
ATOM 740 N N . TYR A 1 102 ? -1.494 3.339 -10.848 1.00 91.19 102 TYR A N 1
ATOM 741 C CA . TYR A 1 102 ? -1.461 2.971 -12.267 1.00 91.19 102 TYR A CA 1
ATOM 742 C C . TYR A 1 102 ? -1.883 1.521 -12.526 1.00 91.19 102 TYR A C 1
ATOM 744 O O . TYR A 1 102 ? -2.539 1.278 -13.526 1.00 91.19 102 TYR A O 1
ATOM 752 N N . SER A 1 103 ? -1.571 0.572 -11.639 1.00 90.56 103 SER A N 1
ATOM 753 C CA . SER A 1 103 ? -1.944 -0.837 -11.824 1.00 90.56 103 SER A CA 1
ATOM 754 C C . SER A 1 103 ? -3.446 -1.072 -11.645 1.00 90.56 103 SER A C 1
ATOM 756 O O . SER A 1 103 ? -4.027 -1.906 -12.335 1.00 90.56 103 SER A O 1
ATOM 758 N N . GLY A 1 104 ? -4.089 -0.303 -10.759 1.00 89.38 104 GLY A N 1
ATOM 759 C CA . GLY A 1 104 ? -5.541 -0.319 -10.578 1.00 89.38 104 GLY A CA 1
ATOM 760 C C . GLY A 1 104 ? -6.294 0.451 -11.666 1.00 89.38 104 GLY A C 1
ATOM 761 O O . GLY A 1 104 ? -7.389 0.055 -12.048 1.00 89.38 104 GLY A O 1
ATOM 762 N N . TRP A 1 105 ? -5.716 1.539 -12.178 1.00 93.25 105 TRP A N 1
ATOM 763 C CA . TRP A 1 105 ? -6.314 2.359 -13.239 1.00 93.25 105 TRP A CA 1
ATOM 764 C C . TRP A 1 105 ? -6.105 1.786 -14.641 1.00 93.25 105 TRP A C 1
ATOM 766 O O . TRP A 1 105 ? -6.979 1.904 -15.495 1.00 93.25 105 TRP A O 1
ATOM 776 N N . TYR A 1 106 ? -4.957 1.153 -14.873 1.00 96.12 106 TYR A N 1
ATOM 777 C CA . TYR A 1 106 ? -4.499 0.679 -16.173 1.00 96.12 106 TYR A CA 1
ATOM 778 C C . TYR A 1 106 ? -3.961 -0.750 -16.017 1.00 96.12 106 TYR A C 1
ATOM 780 O O . TYR A 1 106 ? -2.760 -0.970 -15.852 1.00 96.12 106 TYR A O 1
ATOM 788 N N . SER A 1 107 ? -4.866 -1.735 -16.045 1.00 94.38 107 SER A N 1
ATOM 789 C CA . SER A 1 107 ? -4.537 -3.136 -15.728 1.00 94.38 107 SER A CA 1
ATOM 790 C C . SER A 1 107 ? -3.394 -3.696 -16.579 1.00 94.38 107 SER A C 1
ATOM 792 O O . SER A 1 107 ? -2.527 -4.385 -16.046 1.00 94.38 107 SER A O 1
ATOM 794 N N . ASP A 1 108 ? -3.351 -3.373 -17.872 1.00 94.62 108 ASP A N 1
ATOM 795 C CA . ASP A 1 108 ? -2.315 -3.887 -18.773 1.00 94.62 108 ASP A CA 1
ATOM 796 C C . ASP A 1 108 ? -0.937 -3.275 -18.492 1.00 94.62 108 ASP A C 1
ATOM 798 O O . ASP A 1 108 ? 0.066 -3.984 -18.536 1.00 94.62 108 ASP A O 1
ATOM 802 N N . LEU A 1 109 ? -0.884 -1.999 -18.090 1.00 97.06 109 LEU A N 1
ATOM 803 C CA . LE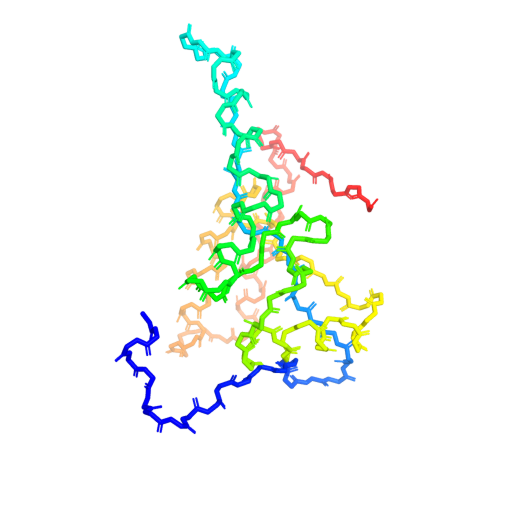U A 1 109 ? 0.350 -1.384 -17.595 1.00 97.06 109 LEU A CA 1
ATOM 804 C C . LEU A 1 109 ? 0.811 -2.029 -16.285 1.00 97.06 109 LEU A C 1
ATOM 806 O O . LEU A 1 109 ? 1.998 -2.302 -16.129 1.00 97.06 109 LEU A O 1
ATOM 810 N N . GLY A 1 110 ? -0.120 -2.305 -15.367 1.00 97.06 110 GLY A N 1
ATOM 811 C CA . GLY A 1 110 ? 0.172 -3.040 -14.135 1.00 97.06 110 GLY A CA 1
ATOM 812 C C . GLY A 1 110 ? 0.789 -4.413 -14.408 1.00 97.06 110 GLY A C 1
ATOM 813 O O . GLY A 1 110 ? 1.866 -4.715 -13.905 1.00 97.06 110 GLY A O 1
ATOM 814 N N . LYS A 1 111 ? 0.148 -5.212 -15.268 1.00 97.44 111 LYS A N 1
ATOM 815 C CA . LYS A 1 111 ? 0.621 -6.557 -15.633 1.00 97.44 111 LYS A CA 1
ATOM 816 C C . LYS A 1 111 ? 1.991 -6.538 -16.306 1.00 97.44 111 LYS A C 1
ATOM 818 O O . LYS A 1 111 ? 2.813 -7.399 -16.007 1.00 97.44 111 LYS A O 1
ATOM 823 N N . GLU A 1 112 ? 2.237 -5.583 -17.203 1.00 97.75 112 GLU A N 1
ATOM 824 C CA . GLU A 1 112 ? 3.544 -5.445 -17.852 1.00 97.75 112 GLU A CA 1
ATOM 825 C C . GLU A 1 112 ? 4.627 -5.108 -16.822 1.00 97.75 112 GLU A C 1
ATOM 827 O 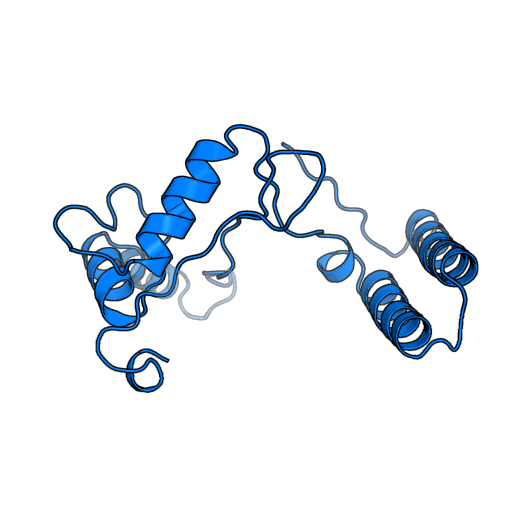O . GLU A 1 112 ? 5.667 -5.763 -16.792 1.00 97.75 112 GLU A O 1
ATOM 832 N N . ALA A 1 113 ? 4.372 -4.139 -15.935 1.00 97.81 113 ALA A N 1
ATOM 833 C CA . ALA A 1 113 ? 5.310 -3.769 -14.879 1.00 97.81 113 ALA A CA 1
ATOM 834 C C . ALA A 1 113 ? 5.636 -4.955 -13.958 1.00 97.81 113 ALA A C 1
ATOM 836 O O . ALA A 1 113 ? 6.811 -5.223 -13.709 1.00 97.81 113 ALA A O 1
ATOM 837 N N . ASP A 1 114 ? 4.626 -5.714 -13.525 1.00 97.50 114 ASP A N 1
ATOM 838 C CA . ASP A 1 114 ? 4.814 -6.898 -12.680 1.00 97.50 114 ASP A CA 1
ATOM 839 C C . ASP A 1 114 ? 5.623 -7.993 -13.398 1.00 97.50 114 ASP A C 1
ATOM 841 O O . ASP A 1 114 ? 6.566 -8.555 -12.832 1.00 97.50 114 ASP A O 1
ATOM 845 N N . ALA A 1 115 ? 5.306 -8.273 -14.666 1.00 98.19 115 ALA A N 1
ATOM 846 C CA . ALA A 1 115 ? 6.016 -9.274 -15.459 1.00 98.19 115 ALA A CA 1
ATOM 847 C C . ALA A 1 115 ? 7.492 -8.897 -15.661 1.00 98.19 115 ALA A C 1
ATOM 849 O O . ALA A 1 115 ? 8.384 -9.718 -15.427 1.00 98.19 115 ALA A O 1
ATOM 850 N N . LYS A 1 116 ? 7.766 -7.641 -16.036 1.00 98.50 116 LYS A N 1
ATOM 851 C CA . LYS A 1 116 ? 9.135 -7.148 -16.238 1.00 98.50 116 LYS A CA 1
ATOM 852 C C . LYS A 1 116 ? 9.903 -7.026 -14.931 1.00 98.50 116 LYS A C 1
ATOM 854 O O . LYS A 1 116 ? 11.103 -7.287 -14.927 1.00 98.50 116 LYS A O 1
ATOM 859 N N . MET A 1 117 ? 9.241 -6.720 -13.817 1.00 98.25 117 MET A N 1
ATOM 860 C CA . MET A 1 117 ? 9.864 -6.790 -12.495 1.00 98.25 117 MET A CA 1
ATOM 861 C C . MET A 1 117 ? 10.311 -8.225 -12.184 1.00 98.25 117 MET A C 1
ATOM 863 O O . MET A 1 11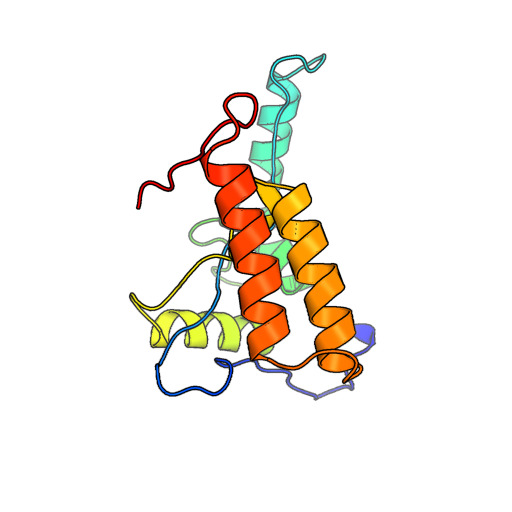7 ? 11.428 -8.433 -11.717 1.00 98.25 117 MET A O 1
ATOM 867 N N . GLY A 1 118 ? 9.495 -9.231 -12.512 1.00 98.44 118 GLY A N 1
ATOM 868 C CA . GLY A 1 118 ? 9.879 -10.641 -12.397 1.00 98.44 118 GLY A CA 1
ATOM 869 C C . GLY A 1 118 ? 11.110 -11.001 -13.241 1.00 98.44 118 GLY A C 1
ATOM 870 O O . GLY A 1 118 ? 12.043 -11.640 -12.745 1.00 98.44 118 GLY A O 1
ATOM 871 N N . ASP A 1 119 ? 11.159 -10.554 -14.496 1.00 98.56 119 ASP A N 1
ATOM 872 C CA . ASP A 1 119 ? 12.323 -10.762 -15.368 1.00 98.56 119 ASP A CA 1
ATOM 873 C C . ASP A 1 119 ? 13.580 -10.041 -14.845 1.00 98.56 119 ASP A C 1
ATOM 875 O O . ASP A 1 119 ? 14.678 -10.603 -14.887 1.00 98.56 119 ASP A O 1
ATOM 879 N N . LEU A 1 120 ? 13.432 -8.832 -14.295 1.00 98.62 120 LEU A N 1
ATOM 880 C CA . LEU A 1 120 ? 14.526 -8.064 -13.697 1.00 98.62 120 LEU A CA 1
ATOM 881 C C . LEU A 1 120 ? 15.089 -8.767 -12.455 1.00 98.62 120 LEU A C 1
ATOM 883 O O . LEU A 1 120 ? 16.296 -8.992 -12.357 1.00 98.62 120 LEU A O 1
ATOM 887 N N . LEU A 1 121 ? 14.221 -9.170 -11.522 1.00 98.38 121 LEU A N 1
ATOM 888 C CA . LEU A 1 121 ? 14.617 -9.853 -10.284 1.00 98.38 121 LEU A CA 1
ATOM 889 C C . LEU A 1 121 ? 15.248 -11.227 -10.553 1.00 98.38 121 LEU A C 1
ATOM 891 O O . LEU A 1 121 ? 16.077 -11.696 -9.773 1.00 98.38 121 LEU A O 1
ATOM 895 N N . THR A 1 122 ? 14.906 -11.851 -11.684 1.00 98.38 122 THR A N 1
ATOM 896 C CA . THR A 1 122 ? 15.520 -13.101 -12.161 1.00 98.38 122 THR A CA 1
ATOM 897 C C . THR A 1 122 ? 16.699 -12.882 -13.116 1.00 98.38 122 THR A C 1
ATOM 899 O O . THR A 1 122 ? 17.229 -13.852 -13.659 1.00 98.38 122 THR A O 1
ATOM 902 N N . LYS A 1 123 ? 17.161 -11.631 -13.274 1.00 98.25 123 LYS A N 1
ATOM 903 C CA . LYS A 1 123 ? 18.328 -11.221 -14.078 1.00 98.25 123 LYS A CA 1
ATOM 904 C C . LYS A 1 123 ? 18.232 -11.564 -15.570 1.00 98.25 123 LYS A C 1
ATOM 906 O O . LYS A 1 123 ? 19.254 -11.717 -16.234 1.00 98.25 123 LYS A O 1
ATOM 911 N N . ARG A 1 124 ? 17.019 -11.701 -16.108 1.00 98.62 124 ARG A N 1
ATOM 912 C CA . ARG A 1 124 ? 16.784 -11.945 -17.543 1.00 98.62 124 ARG A CA 1
ATOM 913 C C . ARG A 1 124 ? 16.876 -10.675 -18.377 1.00 98.62 124 ARG A C 1
ATOM 915 O O . ARG A 1 124 ? 17.174 -10.757 -19.563 1.00 98.62 124 ARG A O 1
ATOM 922 N N . ILE A 1 125 ? 16.610 -9.531 -17.753 1.00 98.75 125 ILE A N 1
ATOM 923 C CA . ILE A 1 125 ? 16.707 -8.204 -18.359 1.00 98.75 125 ILE A CA 1
ATOM 924 C C . ILE A 1 125 ? 17.529 -7.270 -17.468 1.00 98.75 125 ILE A C 1
ATOM 926 O O . ILE A 1 125 ? 17.673 -7.511 -16.266 1.00 98.75 125 ILE A O 1
ATOM 930 N N . THR A 1 126 ? 18.062 -6.203 -18.056 1.00 98.69 126 THR A N 1
ATOM 931 C CA . THR A 1 126 ? 18.740 -5.128 -17.322 1.00 98.69 126 THR A CA 1
ATOM 932 C C . THR A 1 126 ? 17.732 -4.126 -16.738 1.00 98.69 126 THR A C 1
ATOM 934 O O . THR A 1 126 ? 16.575 -4.084 -17.174 1.00 98.69 126 THR A O 1
ATOM 937 N N . PRO A 1 127 ? 18.140 -3.282 -15.772 1.00 98.56 127 PRO A N 1
ATOM 938 C CA . PRO A 1 127 ? 17.308 -2.177 -15.298 1.00 98.56 127 PRO A CA 1
ATOM 939 C C . PRO A 1 127 ? 16.848 -1.238 -16.424 1.00 98.56 127 PRO A C 1
ATOM 941 O O . PRO A 1 127 ? 15.699 -0.804 -16.428 1.00 98.56 127 PRO A O 1
ATOM 944 N N . GLU A 1 128 ? 17.705 -0.962 -17.409 1.00 98.69 128 GLU A N 1
ATOM 945 C CA . GLU A 1 128 ? 17.376 -0.105 -18.553 1.00 98.69 128 GLU A CA 1
ATOM 946 C C . GLU A 1 128 ? 16.274 -0.735 -19.411 1.00 98.69 128 GLU A C 1
ATOM 948 O O . GLU A 1 128 ? 15.305 -0.066 -19.760 1.00 98.69 128 GLU A O 1
ATOM 953 N N . GLN A 1 129 ? 16.375 -2.042 -19.673 1.00 98.56 129 GLN A N 1
ATOM 954 C CA . GLN A 1 129 ? 15.362 -2.797 -20.415 1.00 98.56 129 GLN A CA 1
ATOM 955 C C . GLN A 1 129 ? 14.023 -2.869 -19.669 1.00 98.56 129 GLN A C 1
ATOM 957 O O . GLN A 1 129 ? 12.966 -2.836 -20.297 1.00 98.56 129 GLN A O 1
ATOM 962 N N . TYR A 1 130 ? 14.049 -2.947 -18.334 1.00 98.56 130 TYR A N 1
ATOM 963 C CA . TYR A 1 130 ? 12.839 -2.841 -17.517 1.00 98.56 130 TYR A CA 1
ATOM 964 C C . TYR A 1 130 ? 12.161 -1.476 -17.709 1.00 98.56 130 TYR A C 1
ATOM 966 O O . TYR A 1 130 ? 10.967 -1.419 -18.005 1.00 98.56 130 TYR A O 1
ATOM 974 N N . VAL A 1 131 ? 12.922 -0.382 -17.583 1.00 98.38 131 VAL A N 1
ATOM 975 C CA . VAL A 1 131 ? 12.392 0.982 -17.738 1.00 98.38 131 VAL A CA 1
ATOM 976 C C . VAL A 1 131 ? 11.824 1.191 -19.139 1.00 98.38 131 VAL A C 1
ATOM 978 O O . VAL A 1 131 ? 10.712 1.698 -19.269 1.00 98.38 131 VAL A O 1
ATOM 981 N N . GLU A 1 132 ? 12.542 0.760 -20.177 1.00 98.62 132 GLU A N 1
ATOM 982 C CA . GLU A 1 132 ? 12.100 0.876 -21.569 1.00 98.62 132 GLU A CA 1
ATOM 983 C C . GLU A 1 132 ? 10.778 0.134 -21.812 1.00 98.62 132 GLU A C 1
ATOM 985 O O . GLU A 1 132 ? 9.846 0.700 -22.386 1.00 98.62 132 GLU A O 1
ATOM 990 N N . ALA A 1 133 ? 10.654 -1.105 -21.323 1.00 98.25 133 ALA A N 1
ATOM 991 C CA . ALA A 1 133 ? 9.448 -1.909 -21.503 1.00 98.25 133 ALA A CA 1
ATOM 992 C C . ALA A 1 133 ? 8.222 -1.298 -20.801 1.00 98.25 133 ALA A C 1
ATOM 994 O O . ALA A 1 133 ? 7.152 -1.175 -21.404 1.00 98.25 133 ALA A O 1
ATOM 995 N N . VAL A 1 134 ? 8.379 -0.867 -19.544 1.00 98.06 134 VAL A N 1
ATOM 996 C CA . VAL A 1 134 ? 7.283 -0.251 -18.779 1.00 98.06 134 VAL A CA 1
ATOM 997 C C . VAL A 1 134 ? 6.891 1.104 -19.373 1.00 98.06 134 VAL A C 1
ATOM 999 O O . VAL A 1 134 ? 5.698 1.392 -19.493 1.00 98.06 134 VAL A O 1
ATOM 1002 N N . GLN A 1 135 ? 7.862 1.910 -19.817 1.00 98.19 135 GLN A N 1
ATOM 1003 C CA . GLN A 1 135 ? 7.594 3.188 -20.481 1.00 98.19 135 GLN A CA 1
ATOM 1004 C C . GLN A 1 135 ? 6.842 2.989 -21.802 1.00 98.19 135 GLN A C 1
ATOM 1006 O O . GLN A 1 135 ? 5.845 3.666 -22.042 1.00 98.19 135 GLN A O 1
ATOM 1011 N N . ALA A 1 136 ? 7.241 2.010 -22.619 1.00 98.38 136 ALA A N 1
ATOM 1012 C CA . ALA A 1 136 ? 6.553 1.700 -23.868 1.00 98.38 136 ALA A CA 1
ATOM 1013 C C . ALA A 1 136 ? 5.083 1.301 -23.642 1.00 98.38 136 ALA A C 1
ATOM 1015 O O . ALA A 1 136 ? 4.211 1.663 -24.434 1.00 98.38 136 ALA A O 1
ATOM 1016 N N . MET A 1 137 ? 4.778 0.578 -22.559 1.00 97.81 137 MET A N 1
ATOM 1017 C CA . MET A 1 137 ? 3.392 0.272 -22.194 1.00 97.81 137 MET A CA 1
ATOM 1018 C C . MET A 1 137 ? 2.639 1.507 -21.691 1.00 97.81 137 MET A C 1
ATOM 1020 O O . MET A 1 137 ? 1.481 1.710 -22.056 1.00 97.81 137 MET A O 1
ATOM 1024 N N . ALA A 1 138 ? 3.289 2.365 -20.903 1.00 97.12 138 ALA A N 1
ATOM 1025 C CA . ALA A 1 138 ? 2.689 3.615 -20.450 1.00 97.12 138 ALA A CA 1
ATOM 1026 C C . ALA A 1 138 ? 2.339 4.534 -21.634 1.00 97.12 138 ALA A C 1
ATOM 1028 O O . ALA A 1 138 ? 1.256 5.119 -21.657 1.00 97.12 138 ALA A O 1
ATOM 1029 N N . ASP A 1 139 ? 3.204 4.607 -22.649 1.00 98.00 139 ASP A N 1
ATOM 1030 C CA . ASP A 1 139 ? 2.971 5.390 -23.864 1.00 98.00 139 ASP A CA 1
ATOM 1031 C C . ASP A 1 139 ? 1.817 4.828 -24.701 1.00 98.00 139 ASP A C 1
ATOM 1033 O O . ASP A 1 139 ? 0.979 5.598 -25.175 1.00 98.00 139 ASP A O 1
ATOM 1037 N N . LYS A 1 140 ? 1.707 3.497 -24.817 1.00 97.06 140 LYS A N 1
ATOM 1038 C CA . LYS A 1 140 ? 0.542 2.842 -25.440 1.00 97.06 140 LYS A CA 1
ATOM 1039 C C . LYS A 1 140 ? -0.747 3.211 -24.716 1.00 97.06 140 LYS A C 1
ATOM 1041 O O . LYS A 1 140 ? -1.687 3.687 -25.346 1.00 97.06 140 LYS A O 1
ATOM 1046 N N . VAL A 1 141 ? -0.766 3.062 -23.390 1.00 96.19 141 VAL A N 1
ATOM 1047 C CA . VAL A 1 141 ? -1.923 3.433 -22.568 1.00 96.19 141 VAL A CA 1
ATOM 1048 C C . VAL A 1 141 ? -2.248 4.913 -22.724 1.00 96.19 141 VAL A C 1
ATOM 1050 O O . VAL A 1 141 ? -3.420 5.260 -22.774 1.00 96.19 141 VAL A O 1
ATOM 1053 N N . LYS A 1 142 ? -1.257 5.802 -22.825 1.00 95.56 142 LYS A N 1
ATOM 1054 C CA . LYS A 1 142 ? -1.469 7.248 -22.960 1.00 95.56 142 LYS A CA 1
ATOM 1055 C C . LYS A 1 142 ? -2.210 7.626 -24.244 1.00 95.56 142 LYS A C 1
ATOM 1057 O O . LYS A 1 142 ? -3.063 8.509 -24.184 1.00 95.56 142 LYS A O 1
ATOM 1062 N N . VAL A 1 143 ? -1.887 6.991 -25.372 1.00 96.94 143 VAL A N 1
ATOM 1063 C CA . VAL A 1 143 ? -2.473 7.322 -26.687 1.00 96.94 143 VAL A CA 1
ATOM 1064 C C . VAL A 1 143 ? -3.749 6.545 -27.010 1.00 96.94 143 VAL A C 1
ATOM 1066 O O . VAL A 1 143 ? -4.448 6.922 -27.944 1.00 96.94 143 VAL A O 1
ATOM 1069 N N . ASP A 1 144 ? -4.062 5.490 -26.255 1.00 96.38 144 ASP A N 1
ATOM 1070 C CA . ASP A 1 144 ? -5.260 4.674 -26.463 1.00 96.38 144 ASP A CA 1
ATOM 1071 C C . ASP A 1 144 ? -6.547 5.460 -26.117 1.00 96.38 144 ASP A C 1
ATOM 1073 O O . ASP A 1 144 ? -6.740 5.805 -24.942 1.00 96.38 144 ASP A O 1
ATOM 1077 N N . PRO A 1 145 ? -7.428 5.758 -27.094 1.00 95.69 145 PRO A N 1
ATOM 1078 C CA . PRO A 1 145 ? -8.669 6.492 -26.853 1.00 95.69 145 PRO A CA 1
ATOM 1079 C C . PRO A 1 145 ? -9.739 5.668 -26.117 1.00 95.69 145 PRO A C 1
ATOM 1081 O O . PRO A 1 145 ? -10.633 6.261 -25.518 1.00 95.69 145 PRO A O 1
ATOM 1084 N N . GLU A 1 146 ? -9.646 4.335 -26.116 1.00 94.88 146 GLU A N 1
ATOM 1085 C CA . GLU A 1 146 ? -10.612 3.445 -25.455 1.00 94.88 146 GLU A CA 1
ATOM 1086 C C . GLU A 1 146 ? -10.361 3.351 -23.942 1.00 94.88 146 GLU A C 1
ATOM 1088 O O . GLU A 1 146 ? -11.246 3.004 -23.156 1.00 94.88 146 GLU A O 1
ATOM 1093 N N . VAL A 1 147 ? -9.148 3.691 -23.499 1.00 93.56 147 VAL A N 1
ATOM 1094 C CA . VAL A 1 147 ? -8.785 3.655 -22.082 1.00 93.56 147 VAL A CA 1
ATOM 1095 C C . VAL A 1 147 ? -9.141 4.979 -21.407 1.00 93.56 147 VAL A C 1
ATOM 1097 O O . VAL A 1 147 ? -8.535 6.017 -21.684 1.00 93.56 147 VAL A O 1
ATOM 1100 N N . THR A 1 148 ? -10.058 4.931 -20.437 1.00 94.31 148 THR A N 1
ATOM 1101 C CA . THR A 1 148 ? -10.389 6.079 -19.574 1.00 94.31 148 THR A CA 1
ATOM 1102 C C . THR A 1 148 ? -9.149 6.569 -18.828 1.00 94.31 148 THR A C 1
ATOM 1104 O O . THR A 1 148 ? -8.483 5.785 -18.156 1.00 94.31 148 THR A O 1
ATOM 1107 N N . LYS A 1 149 ? -8.840 7.867 -18.927 1.00 93.31 149 LYS A N 1
ATOM 1108 C CA . LYS A 1 149 ? -7.714 8.482 -18.212 1.00 93.31 149 LYS A CA 1
ATOM 1109 C C . LYS A 1 149 ? -8.183 9.044 -16.880 1.00 93.31 149 LYS A C 1
ATOM 1111 O O . LYS A 1 149 ? -9.130 9.825 -16.831 1.00 93.31 149 LYS A O 1
ATOM 1116 N N . PHE A 1 150 ? -7.494 8.660 -15.815 1.00 90.69 150 PHE A N 1
ATOM 1117 C CA . PHE A 1 150 ? -7.788 9.113 -14.462 1.00 90.69 150 PHE A CA 1
ATOM 1118 C C . PHE A 1 150 ? -6.801 10.197 -14.034 1.00 90.69 150 PHE A C 1
ATOM 1120 O O . PHE A 1 150 ? -5.592 10.066 -14.242 1.00 90.69 150 PHE A O 1
ATOM 1127 N N . THR A 1 151 ? -7.320 11.235 -13.383 1.00 85.19 151 THR A N 1
ATOM 1128 C CA . THR A 1 151 ? -6.529 12.279 -12.728 1.00 85.19 151 THR A CA 1
ATOM 1129 C C . THR A 1 151 ? -6.701 12.135 -11.223 1.00 85.19 151 THR A C 1
ATOM 1131 O O . THR A 1 151 ? -7.817 11.949 -10.740 1.00 85.19 151 THR A O 1
ATOM 1134 N N . ARG A 1 152 ? -5.598 12.206 -10.470 1.00 74.44 152 ARG A N 1
ATOM 1135 C CA . ARG A 1 152 ? -5.667 12.339 -9.012 1.00 74.44 152 ARG A CA 1
ATOM 1136 C C . ARG A 1 152 ? -5.755 13.821 -8.681 1.00 74.44 152 ARG A C 1
ATOM 1138 O O . ARG A 1 152 ? -4.808 14.548 -8.969 1.00 74.44 152 ARG A O 1
ATOM 1145 N N . GLU A 1 153 ? -6.843 14.240 -8.057 1.00 70.25 153 GLU A N 1
ATOM 1146 C CA . GLU A 1 153 ? -6.883 15.525 -7.361 1.00 70.25 153 GLU A CA 1
ATOM 1147 C C . GLU A 1 153 ? -6.274 15.334 -5.965 1.00 70.25 153 GLU A C 1
ATOM 1149 O O . GLU A 1 153 ? -6.412 14.264 -5.363 1.00 70.25 153 GLU A O 1
ATOM 1154 N N . SER A 1 154 ? -5.471 16.309 -5.539 1.00 56.16 154 SER A N 1
ATOM 1155 C CA . SER A 1 154 ? -4.764 16.320 -4.251 1.00 56.16 154 SER A CA 1
ATOM 1156 C C . SER A 1 154 ? -5.714 16.478 -3.078 1.00 56.16 154 SER A C 1
ATOM 1158 O O . SER A 1 154 ? -6.586 17.368 -3.191 1.00 56.16 154 SER A O 1
#

Radius of gyration: 20.48 Å; chains: 1; bounding box: 50×33×52 Å

Foldseek 3Di:
DVVPAPPPDADADAADDDPALAHEDDDDDDQDQPPPDPCSPVSVVVVVVCLDLVVQCVCQDPVVDGDPHVCSNPPHDGGNHNVRVVVNPVRSDVRYDHPDCCCVQPVVLVVQLVVLVVCVVVVVDDPVVSVVRSVVVVVVLVPDPVRDDDDDDD

Secondary structure (DSSP, 8-state):
-GGGSPTT------PPSSSS--EE----------TTSS-HHHHHHHHHHHTSHHHHHHHHHHH----S-TTTTTTSPPPHHHHHHHHHHHHHGGGEEPPP-HHHH-HHHHHHHHHHHHHHHTTSS-HHHHHHHHHHHHHHHHH-TTSPPP----